Protein AF-M7N5V1-F1 (afdb_monomer_lite)

Sequence (139 aa):
MKSYTYLTLAAMLISWAAGLGGHALLSIPLYGSVAGGDTQMVAFWSAPFMLLAWGLFILLPEKWILKVYRKRSRWGFVLFTTGYALLTFTLLIGWIFLQSGNFWIVYADAAVIGGVFGLAFRLLVRWSEKHYRRPSSIY

Foldseek 3Di:
DVVCLVLLVVLLVQLLVQLLVVQQVVCCVVQVGSVSSVSVVCSVVVVVLSVVLSVVVVPPDPVVLVVQLPPPDLVSQLVVQLVSLLVSCCVPPVVVVVVVVPPVSVNVSSNSSSNSSSVSSSVSVVVCCVPPNDPPDDD

pLDDT: mean 86.51, std 11.98, range [38.75, 97.5]

Organism: NCBI:txid1279009

Structu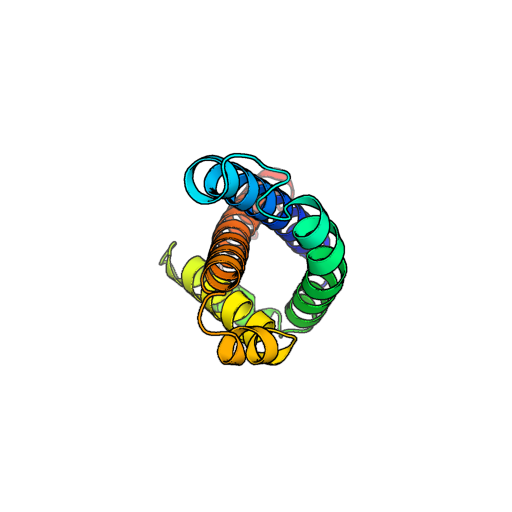re (mmCIF, N/CA/C/O backbone):
data_AF-M7N5V1-F1
#
_entry.id   AF-M7N5V1-F1
#
loop_
_atom_site.group_PDB
_atom_site.id
_atom_site.type_symbol
_atom_site.label_atom_id
_atom_site.label_alt_id
_atom_site.label_comp_id
_atom_site.label_asym_id
_atom_site.label_entity_id
_atom_site.label_seq_id
_atom_site.pdbx_PDB_ins_code
_atom_site.Cartn_x
_atom_site.Cartn_y
_atom_site.Cartn_z
_atom_site.occupancy
_atom_site.B_iso_or_equiv
_atom_site.auth_seq_id
_atom_site.auth_comp_id
_atom_site.auth_asym_id
_atom_site.auth_atom_id
_atom_site.pdbx_PDB_model_num
ATOM 1 N N . MET A 1 1 ? -10.592 -8.174 12.144 1.00 68.38 1 MET A N 1
ATOM 2 C CA . MET A 1 1 ? -10.858 -7.424 10.902 1.00 68.38 1 MET A CA 1
ATOM 3 C C . MET A 1 1 ? -12.183 -7.788 10.237 1.00 68.38 1 MET A C 1
ATOM 5 O O . MET A 1 1 ? -12.534 -7.124 9.271 1.00 68.38 1 MET A O 1
ATOM 9 N N . LYS A 1 2 ? -12.947 -8.780 10.734 1.00 69.69 2 LYS A N 1
ATOM 10 C CA . LYS A 1 2 ? -14.144 -9.315 10.051 1.00 69.69 2 LYS A CA 1
ATOM 11 C C . LYS A 1 2 ? -15.158 -8.228 9.663 1.00 69.69 2 LYS A C 1
ATOM 13 O O . LYS A 1 2 ? -15.688 -8.254 8.560 1.00 69.69 2 LYS A O 1
ATOM 18 N N . SER A 1 3 ? -15.351 -7.228 10.524 1.00 76.81 3 SER A N 1
ATOM 19 C CA . SER A 1 3 ? -16.294 -6.122 10.297 1.00 76.81 3 SER A CA 1
ATOM 20 C C . SER A 1 3 ? -15.827 -5.074 9.277 1.00 76.81 3 SER A C 1
ATOM 22 O O . SER A 1 3 ? -16.618 -4.211 8.904 1.00 76.81 3 SER A O 1
ATOM 24 N N . TYR A 1 4 ? -14.561 -5.119 8.848 1.00 83.88 4 TYR A N 1
ATOM 25 C CA . TYR A 1 4 ? -13.953 -4.171 7.904 1.00 83.88 4 TYR A CA 1
ATOM 26 C C . TYR A 1 4 ? -13.364 -4.854 6.662 1.00 83.88 4 TYR A C 1
ATOM 28 O O . TYR A 1 4 ? -12.792 -4.164 5.825 1.00 83.88 4 TYR A O 1
ATOM 36 N N . THR A 1 5 ? -13.500 -6.177 6.513 1.00 89.69 5 THR A N 1
ATOM 37 C CA . THR A 1 5 ? -12.893 -6.948 5.412 1.00 89.69 5 THR A CA 1
ATOM 38 C C . THR A 1 5 ? -13.288 -6.423 4.030 1.00 89.69 5 THR A C 1
ATOM 40 O O . THR A 1 5 ? -12.444 -6.300 3.149 1.00 89.69 5 THR A O 1
ATOM 43 N N . TYR A 1 6 ? -14.556 -6.058 3.833 1.00 91.62 6 TYR A N 1
ATOM 44 C CA . TYR A 1 6 ? -15.018 -5.496 2.560 1.00 91.62 6 TYR A CA 1
ATOM 45 C C . TYR A 1 6 ? -14.436 -4.095 2.301 1.00 91.62 6 TYR A C 1
ATOM 47 O O . TYR A 1 6 ? -14.099 -3.767 1.167 1.00 91.62 6 TYR A O 1
ATOM 55 N N . LEU A 1 7 ? -14.246 -3.287 3.352 1.00 93.31 7 LEU A N 1
ATOM 56 C CA . LEU A 1 7 ? -13.640 -1.955 3.252 1.00 93.31 7 LEU A CA 1
ATOM 57 C C . LEU A 1 7 ? -12.138 -2.041 2.974 1.00 93.31 7 LEU A C 1
ATOM 59 O O . LEU A 1 7 ? -11.627 -1.244 2.193 1.00 93.31 7 LEU A O 1
ATOM 63 N N . THR A 1 8 ? -11.425 -3.001 3.576 1.00 94.31 8 THR A N 1
ATOM 64 C CA . THR A 1 8 ? -10.012 -3.231 3.245 1.00 94.31 8 THR A CA 1
ATOM 65 C C . THR A 1 8 ? -9.850 -3.772 1.837 1.00 94.31 8 THR A C 1
ATOM 67 O O . THR A 1 8 ? -8.926 -3.356 1.152 1.00 94.31 8 THR A O 1
ATOM 70 N N . LEU A 1 9 ? -10.740 -4.658 1.385 1.00 95.19 9 LEU A N 1
ATOM 71 C CA . LEU A 1 9 ? -10.711 -5.153 0.012 1.00 95.19 9 LEU A CA 1
ATOM 72 C C . LEU A 1 9 ? -10.963 -4.020 -0.992 1.00 95.19 9 LEU A C 1
ATOM 74 O O . LEU A 1 9 ? -10.193 -3.854 -1.932 1.00 95.19 9 LEU A O 1
ATOM 78 N N . ALA A 1 10 ? -11.980 -3.185 -0.760 1.00 96.25 10 ALA A N 1
ATOM 79 C CA . ALA A 1 10 ? -12.251 -2.020 -1.601 1.00 96.25 10 ALA A CA 1
ATOM 80 C C . ALA A 1 10 ? -11.070 -1.033 -1.617 1.00 96.25 10 ALA A C 1
ATOM 82 O O . ALA A 1 10 ? -10.651 -0.590 -2.684 1.00 96.25 10 ALA A O 1
ATOM 83 N N . ALA A 1 11 ? -10.485 -0.731 -0.452 1.00 96.75 11 ALA A N 1
ATOM 84 C CA . ALA A 1 11 ? -9.297 0.117 -0.361 1.00 96.75 11 ALA A CA 1
ATOM 85 C C . ALA A 1 11 ? -8.099 -0.471 -1.122 1.00 96.75 11 ALA A C 1
ATOM 87 O O . ALA A 1 11 ? -7.370 0.272 -1.774 1.00 96.75 11 ALA A O 1
ATOM 88 N N . MET A 1 12 ? -7.919 -1.793 -1.066 1.00 96.81 12 MET A N 1
ATOM 89 C CA . MET A 1 12 ? -6.873 -2.509 -1.793 1.00 96.81 12 MET A CA 1
ATOM 90 C C . MET A 1 12 ? -7.075 -2.396 -3.310 1.00 96.81 12 MET A C 1
ATOM 92 O O . MET A 1 12 ? -6.145 -2.002 -4.010 1.00 96.81 12 MET A O 1
ATOM 96 N N . LEU A 1 13 ? -8.290 -2.631 -3.817 1.00 96.88 13 LEU A N 1
ATOM 97 C CA . LEU A 1 13 ? -8.596 -2.481 -5.247 1.00 96.88 13 LEU A CA 1
ATOM 98 C C . LEU A 1 13 ? -8.357 -1.045 -5.738 1.00 96.88 13 LEU A C 1
ATOM 100 O O . LEU A 1 13 ? -7.744 -0.851 -6.786 1.00 96.88 13 LEU A O 1
ATOM 104 N N . ILE A 1 14 ? -8.772 -0.041 -4.956 1.00 97.44 14 ILE A N 1
ATOM 105 C CA . ILE A 1 14 ? -8.509 1.375 -5.260 1.00 97.44 14 ILE A CA 1
ATOM 106 C C . ILE A 1 14 ? -7.002 1.644 -5.302 1.00 97.44 14 ILE A C 1
ATOM 108 O O . ILE A 1 14 ? -6.517 2.285 -6.232 1.00 97.44 14 ILE A O 1
ATOM 112 N N . SER A 1 15 ? -6.252 1.150 -4.314 1.00 97.06 15 SER A N 1
ATOM 113 C CA . SER A 1 15 ? -4.802 1.348 -4.271 1.00 97.06 15 SER A CA 1
ATOM 114 C C . SER A 1 15 ? -4.066 0.677 -5.420 1.00 97.06 15 SER A C 1
ATOM 116 O O . SER A 1 15 ? -3.099 1.237 -5.920 1.00 97.06 15 SER A O 1
ATOM 118 N N . TRP A 1 16 ? -4.544 -0.479 -5.871 1.00 95.69 16 TRP A N 1
ATOM 119 C CA . TRP A 1 16 ? -3.974 -1.193 -7.004 1.00 95.69 16 TRP A CA 1
ATOM 120 C C . TRP A 1 16 ? -4.217 -0.461 -8.311 1.00 95.69 16 TRP A C 1
ATOM 122 O O . TRP A 1 16 ? -3.270 -0.205 -9.045 1.00 95.69 16 TRP A O 1
ATOM 132 N N . ALA A 1 17 ? -5.456 -0.027 -8.555 1.00 95.50 17 ALA A N 1
ATOM 133 C CA . ALA A 1 17 ? -5.782 0.791 -9.716 1.00 95.50 17 ALA A CA 1
ATOM 134 C C . ALA A 1 17 ? -4.962 2.094 -9.737 1.00 95.50 17 ALA A C 1
ATOM 136 O O . ALA A 1 17 ? -4.439 2.475 -10.782 1.00 95.50 17 ALA A O 1
ATOM 137 N N . ALA A 1 18 ? -4.792 2.747 -8.582 1.00 95.50 18 ALA A N 1
ATOM 138 C CA . ALA A 1 18 ? -3.955 3.939 -8.464 1.00 95.50 18 ALA A CA 1
ATOM 139 C C . ALA A 1 18 ? -2.465 3.645 -8.702 1.00 95.50 18 ALA A C 1
ATOM 141 O O . ALA A 1 18 ? -1.801 4.428 -9.373 1.00 95.50 18 ALA A O 1
ATOM 142 N N . GLY A 1 19 ? -1.951 2.523 -8.189 1.00 94.62 19 GLY A N 1
ATOM 143 C CA . GLY A 1 19 ? -0.582 2.069 -8.435 1.00 94.62 19 GLY A CA 1
ATOM 144 C C . GLY A 1 19 ? -0.325 1.809 -9.917 1.00 94.62 19 GLY A C 1
ATOM 145 O O . GLY A 1 19 ? 0.629 2.342 -10.467 1.00 94.62 19 GLY A O 1
ATOM 146 N N . LEU A 1 20 ? -1.223 1.085 -10.593 1.00 93.25 20 LEU A N 1
ATOM 147 C CA . LEU A 1 20 ? -1.119 0.823 -12.032 1.00 93.25 20 LEU A CA 1
ATOM 148 C C . LEU A 1 20 ? -1.241 2.091 -12.872 1.00 93.25 20 LEU A C 1
ATOM 150 O O . LEU A 1 20 ? -0.487 2.267 -13.825 1.00 93.25 20 LEU A O 1
ATOM 154 N N . GLY A 1 21 ? -2.161 2.990 -12.514 1.00 91.62 21 GLY A N 1
ATOM 155 C CA . GLY A 1 21 ? -2.276 4.290 -13.167 1.00 91.62 21 GLY A CA 1
ATOM 156 C C . GLY A 1 21 ? -1.006 5.123 -12.997 1.00 91.62 21 GLY A C 1
ATOM 157 O O . GLY A 1 21 ? -0.500 5.673 -13.969 1.00 91.62 21 GLY A O 1
ATOM 158 N N . GLY A 1 22 ? -0.456 5.172 -11.781 1.00 91.50 22 GLY A N 1
ATOM 159 C CA . GLY A 1 22 ? 0.805 5.856 -11.491 1.00 91.50 22 GLY A CA 1
ATOM 160 C C . GLY A 1 22 ? 1.978 5.269 -12.272 1.00 91.50 22 GLY A C 1
ATOM 161 O O . GLY A 1 22 ? 2.727 6.018 -12.895 1.00 91.50 22 GLY A O 1
ATOM 162 N N . HIS A 1 23 ? 2.080 3.941 -12.306 1.00 91.56 23 HIS A N 1
ATOM 163 C CA . HIS A 1 23 ? 3.092 3.232 -13.074 1.00 91.56 23 HIS A CA 1
ATOM 164 C C . HIS A 1 23 ? 2.989 3.572 -14.564 1.00 91.56 23 HIS A C 1
ATOM 166 O O . HIS A 1 23 ? 3.952 4.065 -15.137 1.00 91.56 23 HIS A O 1
ATOM 172 N N . ALA A 1 24 ? 1.803 3.434 -15.168 1.00 91.38 24 ALA A N 1
ATOM 173 C CA . ALA A 1 24 ? 1.571 3.743 -16.580 1.00 91.38 24 ALA A CA 1
ATOM 174 C C . ALA A 1 24 ? 1.932 5.195 -16.937 1.00 91.38 24 ALA A C 1
ATOM 176 O O . ALA A 1 24 ? 2.544 5.455 -17.975 1.00 91.38 24 ALA A O 1
ATOM 177 N N . LEU A 1 25 ? 1.569 6.147 -16.069 1.00 90.94 25 LEU A N 1
ATOM 178 C CA . LEU A 1 25 ? 1.886 7.563 -16.253 1.00 90.94 25 LEU A CA 1
ATOM 179 C C . LEU A 1 25 ? 3.391 7.835 -16.169 1.00 90.94 25 LEU A C 1
ATOM 181 O O . LEU A 1 25 ? 3.881 8.683 -16.909 1.00 90.94 25 LEU A O 1
ATOM 185 N N . LEU A 1 26 ? 4.120 7.122 -15.307 1.00 88.75 26 LEU A N 1
ATOM 186 C CA . LEU A 1 26 ? 5.579 7.209 -15.213 1.00 88.75 26 LEU A CA 1
ATOM 187 C C . LEU A 1 26 ? 6.285 6.463 -16.349 1.00 88.75 26 LEU A C 1
ATOM 189 O O . LEU A 1 26 ? 7.365 6.879 -16.769 1.00 88.75 26 LEU A O 1
ATOM 193 N N . SER A 1 27 ? 5.677 5.407 -16.892 1.00 87.56 27 SER A N 1
ATOM 194 C CA . SER A 1 27 ? 6.257 4.642 -17.991 1.00 87.56 27 SER A CA 1
ATOM 195 C C . SER A 1 27 ? 6.402 5.468 -19.270 1.00 87.56 27 SER A C 1
ATOM 197 O O . SER A 1 27 ? 7.363 5.286 -20.008 1.00 87.56 27 SER A O 1
ATOM 199 N N . ILE A 1 28 ? 5.485 6.404 -19.532 1.00 88.19 28 ILE A N 1
ATOM 200 C CA . ILE A 1 28 ? 5.516 7.249 -20.736 1.00 88.19 28 ILE A CA 1
ATOM 201 C C . ILE A 1 28 ? 6.785 8.122 -20.803 1.00 88.19 28 ILE A C 1
ATOM 203 O O . ILE A 1 28 ? 7.511 8.008 -21.790 1.00 88.19 28 ILE A O 1
ATOM 207 N N . PRO A 1 29 ? 7.108 8.970 -19.806 1.00 89.88 29 PRO A N 1
ATOM 208 C CA . PRO A 1 29 ? 8.316 9.790 -19.855 1.00 89.88 29 PRO A CA 1
ATOM 209 C C . PRO A 1 29 ? 9.614 8.984 -19.692 1.00 89.88 29 PRO A C 1
ATOM 211 O O . PRO A 1 29 ? 10.651 9.441 -20.163 1.00 89.88 29 PRO A O 1
ATOM 214 N N . LEU A 1 30 ? 9.586 7.814 -19.041 1.00 86.31 30 LEU A N 1
ATOM 215 C CA . LEU A 1 30 ? 10.791 7.007 -18.796 1.00 86.31 30 LEU A CA 1
ATOM 216 C C . LEU A 1 30 ? 11.133 6.049 -19.945 1.00 86.31 30 LEU A C 1
ATOM 218 O O . LEU A 1 30 ? 12.307 5.845 -20.240 1.00 86.31 30 LEU A O 1
ATOM 222 N N . TYR A 1 31 ? 10.119 5.471 -20.590 1.00 85.69 31 TYR A N 1
ATOM 223 C CA . TYR A 1 31 ? 10.274 4.392 -21.574 1.00 85.69 31 TYR A CA 1
ATOM 224 C C . TYR A 1 31 ? 9.584 4.692 -22.915 1.00 85.69 31 TYR A C 1
ATOM 226 O O . TYR A 1 31 ? 9.498 3.828 -23.786 1.00 85.69 31 TYR A O 1
ATOM 234 N N . GLY A 1 32 ? 9.052 5.905 -23.097 1.00 88.25 32 GLY A N 1
ATOM 235 C CA . GLY A 1 32 ? 8.419 6.371 -24.336 1.00 88.25 32 GLY A CA 1
ATOM 236 C C . GLY A 1 32 ? 7.006 5.833 -24.585 1.00 88.25 32 GLY A C 1
ATOM 237 O O . GLY A 1 32 ? 6.310 6.326 -25.469 1.00 88.25 32 GLY A O 1
ATOM 238 N N . SER A 1 33 ? 6.551 4.836 -23.821 1.00 87.56 33 SER A N 1
ATOM 239 C CA . SER A 1 33 ? 5.194 4.292 -23.910 1.00 87.56 33 SER A CA 1
ATOM 240 C C . SER A 1 33 ? 4.824 3.472 -22.671 1.00 87.56 33 SER A C 1
ATOM 242 O O . SER A 1 33 ? 5.686 3.006 -21.929 1.00 87.56 33 SER A O 1
ATOM 244 N N . VAL A 1 34 ? 3.524 3.232 -22.482 1.00 83.56 34 VAL A N 1
ATOM 245 C CA . VAL A 1 34 ? 3.003 2.320 -21.445 1.00 83.56 34 VAL A CA 1
ATOM 246 C C . VAL A 1 34 ? 3.491 0.880 -21.668 1.00 83.56 34 VAL A C 1
ATOM 248 O O . VAL A 1 34 ? 3.809 0.173 -20.715 1.00 83.56 34 VAL A O 1
ATOM 251 N N . ALA A 1 35 ? 3.583 0.450 -22.932 1.00 82.75 35 ALA A N 1
ATOM 252 C CA . ALA A 1 35 ? 4.076 -0.879 -23.287 1.00 82.75 35 ALA A CA 1
ATOM 253 C C . ALA A 1 35 ? 5.570 -1.040 -22.972 1.00 82.75 35 ALA A C 1
ATOM 255 O O . ALA A 1 35 ? 5.963 -2.065 -22.434 1.00 82.75 35 ALA A O 1
ATOM 256 N N . GLY A 1 36 ? 6.380 -0.011 -23.244 1.00 78.75 36 GLY A N 1
ATOM 257 C CA . GLY A 1 36 ? 7.818 -0.018 -22.962 1.00 78.75 36 GLY A CA 1
ATOM 258 C C . GLY A 1 36 ? 8.168 -0.033 -21.472 1.00 78.75 36 GLY A C 1
ATOM 259 O O . GLY A 1 36 ? 9.281 -0.399 -21.122 1.00 78.75 36 GLY A O 1
ATOM 260 N N . GLY A 1 37 ? 7.229 0.345 -20.599 1.00 80.19 37 GLY A N 1
ATOM 261 C CA . GLY A 1 37 ? 7.376 0.209 -19.150 1.00 80.19 37 GLY A CA 1
ATOM 262 C C . GLY A 1 37 ? 6.783 -1.075 -18.577 1.00 80.19 37 GLY A C 1
ATOM 263 O O . GLY A 1 37 ? 6.543 -1.120 -17.380 1.00 80.19 37 GLY A O 1
ATOM 264 N N . ASP A 1 38 ? 6.461 -2.078 -19.401 1.00 86.31 38 ASP A N 1
ATOM 265 C CA . ASP A 1 38 ? 5.941 -3.376 -18.953 1.00 86.31 38 ASP A CA 1
ATOM 266 C C . ASP A 1 38 ? 4.688 -3.290 -18.058 1.00 86.31 38 ASP A C 1
ATOM 268 O O . ASP A 1 38 ? 4.396 -4.192 -17.270 1.00 86.31 38 ASP A O 1
ATOM 272 N N . THR A 1 39 ? 3.880 -2.231 -18.207 1.00 87.25 39 THR A N 1
ATOM 273 C CA . THR A 1 39 ? 2.719 -1.968 -17.333 1.00 87.25 39 THR A CA 1
ATOM 274 C C . THR A 1 39 ? 1.750 -3.157 -17.282 1.00 87.25 39 THR A C 1
ATOM 276 O O . THR A 1 39 ? 1.175 -3.453 -16.236 1.00 87.25 39 THR A O 1
ATOM 279 N N . GLN A 1 40 ? 1.578 -3.875 -18.398 1.00 88.38 40 GLN A N 1
ATOM 280 C CA . GLN A 1 40 ? 0.722 -5.067 -18.466 1.00 88.38 40 GLN A CA 1
ATOM 281 C C . GLN A 1 40 ? 1.280 -6.226 -17.630 1.00 88.38 40 GLN A C 1
ATOM 283 O O . GLN A 1 40 ? 0.534 -6.898 -16.917 1.00 88.38 40 GLN A O 1
ATOM 288 N N . MET A 1 41 ? 2.595 -6.438 -17.685 1.00 88.81 41 MET A N 1
ATOM 289 C CA . MET A 1 41 ? 3.279 -7.463 -16.905 1.00 88.81 41 MET A CA 1
ATOM 290 C C . MET A 1 41 ? 3.244 -7.114 -15.413 1.00 88.81 41 MET A C 1
ATOM 292 O O . MET A 1 41 ? 2.940 -7.979 -14.592 1.00 88.81 41 MET A O 1
ATOM 296 N N . VAL A 1 42 ? 3.451 -5.842 -15.059 1.00 88.94 42 VAL A N 1
ATOM 297 C CA . VAL A 1 42 ? 3.299 -5.342 -13.683 1.00 88.94 42 VAL A CA 1
ATOM 298 C C . VAL A 1 42 ? 1.867 -5.537 -13.183 1.00 88.94 42 VAL A C 1
ATOM 300 O O . VAL A 1 42 ? 1.671 -6.024 -12.069 1.00 88.94 42 VAL A O 1
ATOM 303 N N . ALA A 1 43 ? 0.853 -5.236 -13.999 1.00 90.81 43 ALA A N 1
ATOM 304 C CA . ALA A 1 43 ? -0.549 -5.472 -13.652 1.00 90.81 43 ALA A CA 1
ATOM 305 C C . ALA A 1 43 ? -0.829 -6.951 -13.367 1.00 90.81 43 ALA A C 1
ATOM 307 O O . ALA A 1 43 ? -1.405 -7.280 -12.329 1.00 90.81 43 ALA A O 1
ATOM 308 N N . PHE A 1 44 ? -0.371 -7.841 -14.245 1.00 91.88 44 PHE A N 1
ATOM 309 C CA . PHE A 1 44 ? -0.570 -9.277 -14.092 1.00 91.88 44 PHE A CA 1
ATOM 310 C C . PHE A 1 44 ? 0.124 -9.829 -12.839 1.00 91.88 44 PHE A C 1
ATOM 312 O O . PHE A 1 44 ? -0.515 -10.471 -12.006 1.00 91.88 44 PHE A O 1
ATOM 319 N N . TRP A 1 45 ? 1.418 -9.548 -12.668 1.00 89.12 45 TRP A N 1
ATOM 320 C CA . TRP A 1 45 ? 2.201 -10.124 -11.575 1.00 89.12 45 TRP A CA 1
ATOM 321 C C . TRP A 1 45 ? 1.911 -9.490 -10.220 1.00 89.12 45 TRP A C 1
ATOM 323 O O . TRP A 1 45 ? 1.978 -10.186 -9.212 1.00 89.12 45 TRP A O 1
ATOM 333 N N . SER A 1 46 ? 1.548 -8.207 -10.154 1.00 90.62 46 SER A N 1
ATOM 334 C CA . SER A 1 46 ? 1.236 -7.555 -8.873 1.00 90.62 46 SER A CA 1
ATOM 335 C C . SER A 1 46 ? -0.048 -8.081 -8.227 1.00 90.62 46 SER A C 1
ATOM 337 O O . SER A 1 46 ? -0.147 -8.083 -6.999 1.00 90.62 46 SER A O 1
ATOM 339 N N . ALA A 1 47 ? -1.012 -8.567 -9.017 1.00 91.56 47 ALA A N 1
ATOM 340 C CA . ALA A 1 47 ? -2.308 -9.028 -8.527 1.00 91.56 47 ALA A CA 1
ATOM 341 C C . ALA A 1 47 ? -2.224 -10.138 -7.450 1.00 91.56 47 ALA A C 1
ATOM 343 O O . ALA A 1 47 ? -2.775 -9.938 -6.361 1.00 91.56 47 ALA A O 1
ATOM 344 N N . PRO A 1 48 ? -1.530 -11.279 -7.666 1.00 92.69 48 PRO A N 1
ATOM 345 C CA . PRO A 1 48 ? -1.416 -12.322 -6.645 1.00 92.69 48 PRO A CA 1
ATOM 346 C C . PRO A 1 48 ? -0.680 -11.848 -5.384 1.00 92.69 48 PRO A C 1
ATOM 348 O O . PRO A 1 48 ? -1.133 -12.127 -4.273 1.00 92.69 48 PRO A O 1
ATOM 351 N N . PHE A 1 49 ? 0.412 -11.088 -5.517 1.00 92.00 49 PHE A N 1
ATOM 352 C CA . PHE A 1 49 ? 1.164 -10.595 -4.353 1.00 92.00 49 PHE A CA 1
ATOM 353 C C . PHE A 1 49 ? 0.376 -9.571 -3.542 1.00 92.00 49 PHE A C 1
ATOM 355 O O . PHE A 1 49 ? 0.447 -9.566 -2.314 1.00 92.00 49 PHE A O 1
ATOM 362 N N . MET A 1 50 ? -0.423 -8.741 -4.206 1.00 92.50 50 MET A N 1
ATOM 363 C CA . MET A 1 50 ? -1.335 -7.821 -3.543 1.00 92.50 50 MET A CA 1
ATOM 364 C C . MET A 1 50 ? -2.411 -8.576 -2.753 1.00 92.50 50 MET A C 1
ATOM 366 O O . MET A 1 50 ? -2.669 -8.222 -1.603 1.00 92.50 50 MET A O 1
ATOM 370 N N . LEU A 1 51 ? -3.020 -9.620 -3.326 1.00 94.06 51 LEU A N 1
ATOM 371 C CA . LEU A 1 51 ? -4.002 -10.441 -2.609 1.00 94.06 51 LEU A CA 1
ATOM 372 C C . LEU A 1 51 ? -3.382 -11.122 -1.385 1.00 94.06 51 LEU A C 1
ATOM 374 O O . LEU A 1 51 ? -4.000 -11.135 -0.320 1.00 94.06 51 LEU A O 1
ATOM 378 N N . LEU A 1 52 ? -2.148 -11.621 -1.501 1.00 94.06 52 LEU A N 1
ATOM 379 C CA . LEU A 1 52 ? -1.396 -12.157 -0.365 1.00 94.06 52 LEU A CA 1
ATOM 380 C C . LEU A 1 52 ? -1.130 -11.080 0.694 1.00 94.06 52 LEU A C 1
ATOM 382 O O . LEU A 1 52 ? -1.392 -11.305 1.875 1.00 94.06 52 LEU A O 1
ATOM 386 N N . ALA A 1 53 ? -0.677 -9.891 0.291 1.00 93.69 53 ALA A N 1
ATOM 387 C CA . ALA A 1 53 ? -0.433 -8.774 1.200 1.00 93.69 53 ALA A CA 1
ATOM 388 C C . ALA A 1 53 ? -1.716 -8.312 1.911 1.00 93.69 53 ALA A C 1
ATOM 390 O O . ALA A 1 53 ? -1.690 -8.014 3.106 1.00 93.69 53 ALA A O 1
ATOM 391 N N . TRP A 1 54 ? -2.853 -8.286 1.217 1.00 94.81 54 TRP A N 1
ATOM 392 C CA . TRP A 1 54 ? -4.158 -8.023 1.823 1.00 94.81 54 TRP A CA 1
ATOM 393 C C . TRP A 1 54 ? -4.575 -9.143 2.782 1.00 94.81 54 TRP A C 1
ATOM 395 O O . TRP A 1 54 ? -5.027 -8.854 3.891 1.00 94.81 54 TRP A O 1
ATOM 405 N N . GLY A 1 55 ? -4.367 -10.405 2.400 1.00 94.12 55 GLY A N 1
ATOM 406 C CA . GLY A 1 55 ? -4.606 -11.576 3.242 1.00 94.12 55 GLY A CA 1
ATOM 407 C C . GLY A 1 55 ? -3.838 -11.497 4.563 1.00 94.12 55 GLY A C 1
ATOM 408 O O . GLY A 1 55 ? -4.422 -11.627 5.636 1.00 94.12 55 GLY A O 1
ATOM 409 N N . LEU A 1 56 ? -2.546 -11.174 4.506 1.00 93.25 56 LEU A N 1
ATOM 410 C CA . LEU A 1 56 ? -1.724 -10.939 5.695 1.00 93.25 56 LEU A CA 1
ATOM 411 C C . LEU A 1 56 ? -2.241 -9.753 6.525 1.00 93.25 56 LEU A C 1
ATOM 413 O O . LEU A 1 56 ? -2.297 -9.831 7.752 1.00 93.25 56 LEU A O 1
ATOM 417 N N . PHE A 1 57 ? -2.700 -8.682 5.872 1.00 93.06 57 PHE A N 1
ATOM 418 C CA . PHE A 1 57 ? -3.209 -7.494 6.556 1.00 93.06 57 PHE A CA 1
ATOM 419 C C . PHE A 1 57 ? -4.489 -7.785 7.347 1.00 93.06 57 PHE A C 1
ATOM 421 O O . PHE A 1 57 ? -4.635 -7.326 8.480 1.00 93.06 57 PHE A O 1
ATOM 428 N N . ILE A 1 58 ? -5.425 -8.562 6.790 1.00 93.25 58 ILE A N 1
ATOM 429 C CA . ILE A 1 58 ? -6.675 -8.901 7.489 1.00 93.25 58 ILE A CA 1
ATOM 430 C C . ILE A 1 58 ? -6.463 -9.879 8.652 1.00 93.25 58 ILE A C 1
ATOM 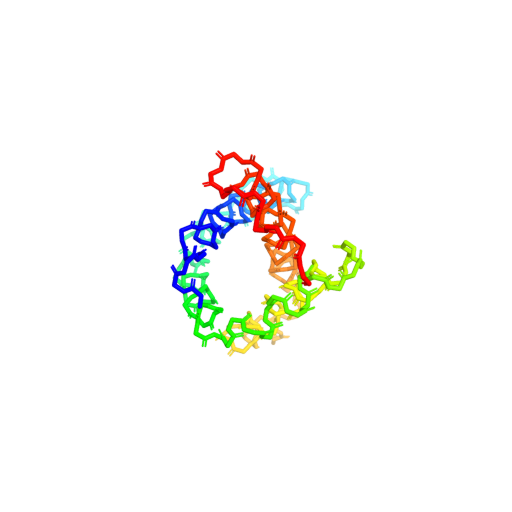432 O O . ILE A 1 58 ? -7.295 -9.920 9.564 1.00 93.25 58 ILE A O 1
ATOM 436 N N . LEU A 1 59 ? -5.361 -10.635 8.642 1.00 92.00 59 LEU A N 1
ATOM 437 C CA . LEU A 1 59 ? -4.962 -11.515 9.742 1.00 92.00 59 LEU A CA 1
ATOM 438 C C . LEU A 1 59 ? -4.366 -10.744 10.926 1.00 92.00 59 LEU A C 1
ATOM 440 O O . LEU A 1 59 ? -4.357 -11.262 12.045 1.00 92.00 59 LEU A O 1
ATOM 444 N N . LEU A 1 60 ? -3.915 -9.501 10.723 1.00 88.88 60 LEU A N 1
ATOM 445 C CA . LEU A 1 60 ? -3.407 -8.680 11.818 1.00 88.88 60 LEU A CA 1
ATOM 446 C C . LEU A 1 60 ? -4.496 -8.427 12.880 1.00 88.88 60 LEU A C 1
ATOM 448 O O . LEU A 1 60 ? -5.673 -8.211 12.551 1.00 88.88 60 LEU A O 1
ATOM 452 N N . PRO A 1 61 ? -4.123 -8.380 14.175 1.00 87.12 61 PRO A N 1
ATOM 453 C CA . PRO A 1 61 ? -5.069 -8.091 15.241 1.00 87.12 61 PRO A CA 1
ATOM 454 C C . PRO A 1 61 ? -5.762 -6.744 15.025 1.00 87.12 61 PRO A C 1
ATOM 456 O O . PRO A 1 61 ? -5.131 -5.687 15.016 1.00 87.12 61 PRO A O 1
ATOM 459 N N . GLU A 1 62 ? -7.091 -6.766 14.935 1.00 86.88 62 GLU A N 1
ATOM 460 C CA . GLU A 1 62 ? -7.904 -5.573 14.659 1.00 86.88 62 GLU A CA 1
ATOM 461 C C . GLU A 1 62 ? -7.644 -4.438 15.656 1.00 86.88 62 GLU A C 1
ATOM 463 O O . GLU A 1 62 ? -7.534 -3.275 15.274 1.00 86.88 62 GLU A O 1
ATOM 468 N N . LYS A 1 63 ? -7.457 -4.788 16.934 1.00 84.75 63 LYS A N 1
ATOM 469 C CA . LYS A 1 63 ? -7.098 -3.845 18.000 1.00 84.75 63 LYS A CA 1
ATOM 470 C C . LYS A 1 63 ? -5.832 -3.036 17.687 1.00 84.75 63 LYS A C 1
ATOM 472 O O . LYS A 1 63 ? -5.748 -1.878 18.083 1.00 84.75 63 LYS A O 1
ATOM 477 N N . TRP A 1 64 ? -4.856 -3.610 16.981 1.00 86.25 64 TRP A N 1
ATOM 478 C CA . TRP A 1 64 ? -3.614 -2.919 16.623 1.00 86.25 64 TRP A CA 1
ATOM 479 C C . TRP A 1 64 ? -3.851 -1.943 15.474 1.00 86.25 64 TRP A C 1
ATOM 481 O O . TRP A 1 64 ? -3.509 -0.767 15.599 1.00 86.25 64 TRP A O 1
ATOM 491 N N . ILE A 1 65 ? -4.525 -2.394 14.413 1.00 86.38 65 ILE A N 1
ATOM 492 C CA . ILE A 1 65 ? -4.880 -1.553 13.260 1.00 86.38 65 ILE A CA 1
ATOM 493 C C . ILE A 1 65 ? -5.736 -0.368 13.714 1.00 86.38 65 ILE A C 1
ATOM 495 O O . ILE A 1 65 ? -5.415 0.780 13.407 1.00 86.38 65 ILE A O 1
ATOM 499 N N . LEU A 1 66 ? -6.784 -0.618 14.505 1.00 85.44 66 LEU A N 1
ATOM 500 C CA . LEU A 1 66 ? -7.666 0.436 15.001 1.00 85.44 66 LEU A CA 1
ATOM 501 C C . LEU A 1 66 ? -6.944 1.404 15.942 1.00 85.44 66 LEU A C 1
ATOM 503 O O . LEU A 1 66 ? -7.222 2.599 15.895 1.00 85.44 66 LEU A O 1
ATOM 507 N N . LYS A 1 67 ? -5.991 0.939 16.761 1.00 85.88 67 LYS A N 1
ATOM 508 C CA . LYS A 1 67 ? -5.178 1.822 17.614 1.00 85.88 67 LYS A CA 1
ATOM 509 C C . LYS A 1 67 ? -4.344 2.796 16.780 1.00 85.88 67 LYS A C 1
ATOM 511 O O . LYS A 1 67 ? -4.282 3.978 17.114 1.00 85.88 67 LYS A O 1
ATOM 516 N N . VAL A 1 68 ? -3.733 2.323 15.692 1.00 84.62 68 VAL A N 1
ATOM 517 C CA . VAL A 1 68 ? -2.961 3.176 14.772 1.00 84.62 68 VAL A CA 1
ATOM 518 C C . VAL A 1 68 ? -3.888 4.101 13.976 1.00 84.62 68 VAL A C 1
ATOM 520 O O . VAL A 1 68 ? -3.617 5.294 13.885 1.00 84.62 68 VAL A O 1
ATOM 523 N N . TYR A 1 69 ? -5.018 3.593 13.475 1.00 84.88 69 TYR A N 1
ATOM 524 C CA . TYR A 1 69 ? -6.035 4.371 12.752 1.00 84.88 69 TYR A CA 1
ATOM 525 C C . TYR A 1 69 ? -6.631 5.514 13.593 1.00 84.88 69 TYR A C 1
ATOM 527 O O . TYR A 1 69 ? -6.827 6.622 13.085 1.00 84.88 69 TYR A O 1
ATOM 535 N N . ARG A 1 70 ? -6.921 5.244 14.875 1.00 83.56 70 ARG A N 1
ATOM 536 C CA . ARG A 1 70 ? -7.540 6.192 15.815 1.00 83.56 70 ARG A CA 1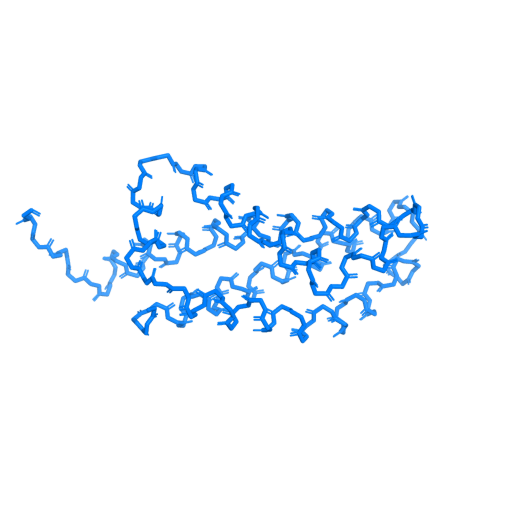
ATOM 537 C C . ARG A 1 70 ? -6.558 7.207 16.387 1.00 83.56 70 ARG A C 1
ATOM 539 O O . ARG A 1 70 ? -7.002 8.254 16.858 1.00 83.56 70 ARG A O 1
ATOM 546 N N . LYS A 1 71 ? -5.242 6.952 16.350 1.00 80.44 71 LYS A N 1
ATOM 547 C CA . LYS A 1 71 ? -4.264 7.994 16.694 1.00 80.44 71 LYS A CA 1
ATOM 548 C C . LYS A 1 71 ? -4.511 9.203 15.782 1.00 80.44 71 LYS A C 1
ATOM 550 O O . LYS A 1 71 ? -4.601 9.079 14.566 1.00 80.44 71 LYS A O 1
ATOM 555 N N . ARG A 1 72 ? -4.650 10.387 16.388 1.00 58.50 72 ARG A N 1
ATOM 556 C CA . ARG A 1 72 ? -5.209 11.608 15.767 1.00 58.50 72 ARG A CA 1
ATOM 557 C C . ARG A 1 72 ? -4.465 12.081 14.504 1.00 58.50 72 ARG A C 1
ATOM 559 O O . ARG A 1 72 ? -5.033 12.829 13.708 1.00 58.50 72 ARG A O 1
ATOM 566 N N . SER A 1 73 ? -3.223 11.638 14.290 1.00 77.75 73 SER A N 1
ATOM 567 C CA . SER A 1 73 ? -2.446 11.984 13.098 1.00 77.75 73 SER A CA 1
ATOM 568 C C . SER A 1 73 ? -2.995 11.282 11.859 1.00 77.75 73 SER A C 1
ATOM 570 O O . SER A 1 73 ? -2.934 10.060 11.730 1.00 77.75 73 SER A O 1
ATOM 572 N N . ARG A 1 74 ? -3.495 12.078 10.905 1.00 76.06 74 ARG A N 1
ATOM 573 C CA . ARG A 1 74 ? -3.980 11.560 9.619 1.00 76.06 74 ARG A CA 1
ATOM 574 C C . ARG A 1 74 ? -2.899 10.807 8.845 1.00 76.06 74 ARG A C 1
ATOM 576 O O . ARG A 1 74 ? -3.219 9.846 8.155 1.00 76.06 74 ARG A O 1
ATOM 583 N N . TRP A 1 75 ? -1.659 11.242 9.013 1.00 87.00 75 TRP A N 1
ATOM 584 C CA . TRP A 1 75 ? -0.491 10.719 8.325 1.00 87.00 75 TRP A CA 1
ATOM 585 C C . TRP A 1 75 ? 0.072 9.467 8.985 1.00 87.00 75 TRP A C 1
ATOM 587 O O . TRP A 1 75 ? 0.609 8.621 8.288 1.00 87.00 75 TRP A O 1
ATOM 597 N N . GLY A 1 76 ? -0.114 9.287 10.298 1.00 88.81 76 GLY A N 1
ATOM 598 C CA . GLY A 1 76 ? 0.437 8.131 11.013 1.00 88.81 76 GLY A CA 1
ATOM 599 C C . GLY A 1 76 ? -0.054 6.790 10.463 1.00 88.81 76 GLY A C 1
ATOM 600 O O . GLY A 1 76 ? 0.737 5.871 10.283 1.00 88.81 76 GLY A O 1
ATOM 601 N N . PHE A 1 77 ? -1.345 6.690 10.136 1.00 91.06 77 PHE A N 1
ATOM 602 C CA . PHE A 1 77 ? -1.897 5.473 9.538 1.00 91.06 77 PHE A CA 1
ATOM 603 C C . PHE A 1 77 ? -1.443 5.267 8.088 1.00 91.06 77 PHE A C 1
ATOM 605 O O . PHE A 1 77 ? -1.143 4.143 7.711 1.00 91.06 77 PHE A O 1
ATOM 612 N N . VAL A 1 78 ? -1.354 6.344 7.300 1.00 94.69 78 VAL A N 1
ATOM 613 C CA . VAL A 1 78 ? -0.880 6.285 5.906 1.00 94.69 78 VAL A CA 1
ATOM 614 C C . VAL A 1 78 ? 0.578 5.832 5.859 1.00 94.69 78 VAL A C 1
ATOM 616 O O . VAL A 1 78 ? 0.907 4.904 5.137 1.00 94.69 78 VAL A O 1
ATOM 619 N N . LEU A 1 79 ? 1.439 6.414 6.697 1.00 93.81 79 LEU A N 1
ATOM 620 C CA . LEU A 1 79 ? 2.840 6.008 6.811 1.00 93.81 79 LEU A CA 1
ATOM 621 C C . LEU A 1 79 ? 2.976 4.557 7.283 1.00 93.81 79 LEU A C 1
ATOM 623 O O . LEU A 1 79 ? 3.819 3.827 6.771 1.00 93.81 79 LEU A O 1
ATOM 627 N N . PHE A 1 80 ? 2.130 4.120 8.221 1.00 93.62 80 PHE A N 1
ATOM 628 C CA . PHE A 1 80 ? 2.097 2.725 8.656 1.00 93.62 80 PHE A CA 1
ATOM 629 C C . PHE A 1 80 ? 1.756 1.776 7.501 1.00 93.62 80 PHE A C 1
ATOM 631 O O . PHE A 1 80 ? 2.450 0.780 7.319 1.00 93.62 80 PHE A O 1
ATOM 638 N N . THR A 1 81 ? 0.727 2.072 6.702 1.00 95.19 81 THR A N 1
ATOM 639 C CA . THR A 1 81 ? 0.341 1.210 5.575 1.00 95.19 81 THR A CA 1
ATOM 640 C C . THR A 1 81 ? 1.340 1.269 4.421 1.00 95.19 81 THR A C 1
ATOM 642 O O . THR A 1 81 ? 1.582 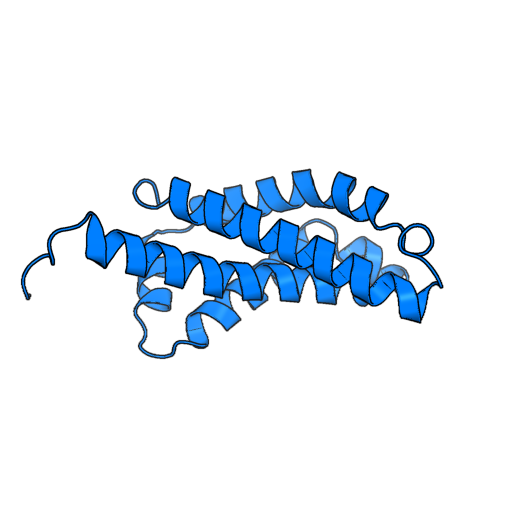0.243 3.793 1.00 95.19 81 THR A O 1
ATOM 645 N N . THR A 1 82 ? 1.978 2.417 4.178 1.00 96.62 82 THR A N 1
ATOM 646 C CA . THR A 1 82 ? 3.116 2.538 3.253 1.00 96.62 82 THR A CA 1
ATOM 647 C C . THR A 1 82 ? 4.290 1.670 3.701 1.00 96.62 82 THR A C 1
ATOM 649 O O . THR A 1 82 ? 4.798 0.879 2.913 1.00 96.62 82 THR A O 1
ATOM 652 N N . GLY A 1 83 ? 4.686 1.753 4.975 1.00 95.62 83 GLY A N 1
ATOM 653 C CA . GLY A 1 83 ? 5.753 0.919 5.530 1.00 95.62 83 GLY A CA 1
ATOM 654 C C . GLY A 1 83 ? 5.411 -0.571 5.494 1.00 95.62 83 GLY A C 1
ATOM 655 O O . GLY A 1 83 ? 6.249 -1.387 5.126 1.00 95.62 83 GLY A O 1
ATOM 656 N N . TYR A 1 84 ? 4.160 -0.924 5.798 1.00 95.31 84 TYR A N 1
ATOM 657 C CA . TYR A 1 84 ? 3.657 -2.290 5.671 1.00 95.31 84 TYR A CA 1
ATOM 658 C C . TYR A 1 84 ? 3.756 -2.810 4.232 1.00 95.31 84 TYR A C 1
ATOM 660 O O . TYR A 1 84 ? 4.236 -3.923 4.023 1.00 95.31 84 TYR A O 1
ATOM 668 N N . ALA A 1 85 ? 3.327 -2.018 3.245 1.00 96.19 85 ALA A N 1
ATOM 669 C CA . ALA A 1 85 ? 3.382 -2.404 1.839 1.00 96.19 85 ALA A CA 1
ATOM 670 C C . ALA A 1 85 ? 4.828 -2.600 1.369 1.00 96.19 85 ALA A C 1
ATOM 672 O O . ALA A 1 85 ? 5.133 -3.628 0.773 1.00 96.19 85 ALA A O 1
ATOM 673 N N . LEU A 1 86 ? 5.730 -1.675 1.713 1.00 95.25 86 LEU A N 1
ATOM 674 C CA . LEU A 1 86 ? 7.157 -1.778 1.395 1.00 95.25 86 LEU A CA 1
ATOM 675 C C . LEU A 1 86 ? 7.805 -3.009 2.034 1.00 95.25 86 LEU A C 1
ATOM 677 O O . LEU A 1 86 ? 8.525 -3.744 1.359 1.00 95.25 86 LEU A O 1
ATOM 681 N N . LEU A 1 87 ? 7.530 -3.263 3.315 1.00 94.69 87 LEU A N 1
ATOM 682 C CA . LEU A 1 87 ? 8.063 -4.423 4.025 1.00 94.69 87 LEU A CA 1
ATOM 683 C C . LEU A 1 87 ? 7.543 -5.727 3.414 1.00 94.69 87 LEU A C 1
ATOM 685 O O . LEU A 1 87 ? 8.324 -6.628 3.129 1.00 94.69 87 LEU A O 1
ATOM 689 N N . THR A 1 88 ? 6.236 -5.809 3.168 1.00 94.19 88 THR A N 1
ATOM 690 C CA . THR A 1 88 ? 5.603 -7.000 2.590 1.00 94.19 88 THR A CA 1
ATOM 691 C C . THR A 1 88 ? 6.113 -7.257 1.177 1.00 94.19 88 THR A C 1
ATOM 693 O O . THR A 1 88 ? 6.491 -8.380 0.864 1.00 94.19 88 THR A O 1
ATOM 696 N N . PHE A 1 89 ? 6.206 -6.219 0.342 1.00 92.81 89 PHE A N 1
ATOM 697 C CA . PHE A 1 89 ? 6.803 -6.318 -0.987 1.00 92.81 89 PHE A CA 1
ATOM 698 C C . PHE A 1 89 ? 8.241 -6.837 -0.913 1.00 92.81 89 PHE A C 1
ATOM 700 O O . PHE A 1 89 ? 8.575 -7.805 -1.595 1.00 92.81 89 PHE A O 1
ATOM 707 N N . THR A 1 90 ? 9.064 -6.251 -0.037 1.00 92.12 90 THR A N 1
ATOM 708 C CA . THR A 1 90 ? 10.468 -6.648 0.158 1.00 92.12 90 THR A CA 1
ATOM 709 C C . THR A 1 90 ? 10.596 -8.118 0.546 1.00 92.12 90 THR A C 1
ATOM 711 O O . THR A 1 90 ? 11.404 -8.832 -0.042 1.00 92.12 90 THR A O 1
ATOM 714 N N . LEU A 1 91 ? 9.774 -8.574 1.496 1.00 92.06 91 LEU A N 1
ATOM 715 C CA . LEU A 1 91 ? 9.782 -9.953 1.986 1.00 92.06 91 LEU A CA 1
ATOM 716 C C . LEU A 1 91 ? 9.283 -10.963 0.950 1.00 92.06 91 LEU A C 1
ATOM 718 O O . LEU A 1 91 ? 9.804 -12.072 0.894 1.00 92.06 91 LEU A O 1
ATOM 722 N N . LEU A 1 92 ? 8.279 -10.602 0.149 1.00 91.06 92 LEU A N 1
ATOM 723 C CA . LEU A 1 92 ? 7.709 -11.512 -0.842 1.00 91.06 92 LEU A CA 1
ATOM 724 C C . LEU A 1 92 ? 8.619 -11.649 -2.066 1.00 91.06 92 LEU A C 1
ATOM 726 O O . LEU A 1 92 ? 8.989 -12.762 -2.431 1.00 91.06 92 LEU A O 1
ATOM 730 N N . ILE A 1 93 ? 8.969 -10.528 -2.702 1.00 88.00 93 ILE A N 1
ATOM 731 C CA . ILE A 1 93 ? 9.648 -10.530 -4.012 1.00 88.00 93 ILE A CA 1
ATOM 732 C C . ILE A 1 93 ? 10.691 -9.425 -4.195 1.00 88.00 93 ILE A C 1
ATOM 734 O O . ILE A 1 93 ? 11.497 -9.504 -5.117 1.00 88.00 93 ILE A O 1
ATOM 738 N N . GLY A 1 94 ? 10.709 -8.397 -3.343 1.00 82.12 94 GLY A N 1
ATOM 739 C CA . GLY A 1 94 ? 11.572 -7.226 -3.527 1.00 82.12 94 GLY A CA 1
ATOM 740 C C . GLY A 1 94 ? 13.068 -7.552 -3.506 1.00 82.12 94 GLY A C 1
ATOM 741 O O . GLY A 1 94 ? 13.845 -6.889 -4.187 1.00 82.12 94 GLY A O 1
ATOM 742 N N . TRP A 1 95 ? 13.476 -8.620 -2.815 1.00 84.69 95 TRP A N 1
ATOM 743 C CA . TRP A 1 95 ? 14.868 -9.084 -2.802 1.00 84.69 95 TRP A CA 1
ATOM 744 C C . TRP A 1 95 ? 15.412 -9.446 -4.194 1.00 84.69 95 TRP A C 1
ATOM 746 O O . TRP A 1 95 ? 16.590 -9.206 -4.451 1.00 84.69 95 TRP A O 1
ATOM 756 N N . ILE A 1 96 ? 14.565 -9.943 -5.104 1.00 83.31 96 ILE A N 1
ATOM 757 C CA . ILE A 1 96 ? 14.945 -10.243 -6.496 1.00 83.31 96 ILE A CA 1
ATOM 758 C C . ILE A 1 96 ? 15.339 -8.944 -7.210 1.00 83.31 96 ILE A C 1
ATOM 760 O O . ILE A 1 96 ? 16.351 -8.880 -7.899 1.00 83.31 96 ILE A O 1
ATOM 764 N N . PHE A 1 97 ? 14.573 -7.880 -6.978 1.00 78.31 97 PHE A N 1
ATOM 765 C CA . PHE A 1 97 ? 14.755 -6.581 -7.621 1.00 78.31 97 PHE A CA 1
ATOM 766 C C . PHE A 1 97 ? 15.921 -5.771 -7.041 1.00 78.31 97 PHE A C 1
ATOM 768 O O . PHE A 1 97 ? 16.536 -4.987 -7.765 1.00 78.31 97 PHE A O 1
ATOM 775 N N . LEU A 1 98 ? 16.271 -5.976 -5.764 1.00 73.75 98 LEU A N 1
ATOM 776 C CA . LEU A 1 98 ? 17.447 -5.345 -5.146 1.00 73.75 98 LEU A CA 1
ATOM 777 C C . LEU A 1 98 ? 18.757 -5.775 -5.809 1.00 73.75 98 LEU A C 1
ATOM 779 O O . LEU A 1 98 ? 19.679 -4.971 -5.922 1.00 73.75 98 LEU A O 1
ATOM 783 N N . GLN A 1 99 ? 18.839 -7.022 -6.274 1.00 73.50 99 GLN A N 1
ATOM 784 C CA . GLN A 1 99 ? 20.032 -7.545 -6.945 1.00 73.50 99 GLN A CA 1
ATOM 785 C C . GLN A 1 99 ? 20.222 -6.950 -8.346 1.00 73.50 99 GLN A C 1
ATOM 787 O O . GLN A 1 99 ? 21.336 -6.905 -8.860 1.00 73.50 99 GLN A O 1
ATOM 792 N N . SER A 1 100 ? 19.143 -6.466 -8.959 1.00 69.69 100 SER A N 1
ATOM 793 C CA . SER A 1 100 ? 19.117 -6.009 -10.348 1.00 69.69 100 SER A CA 1
ATOM 794 C C . SER A 1 100 ? 19.493 -4.527 -10.533 1.00 69.69 100 SER A C 1
ATOM 796 O O . SER A 1 100 ? 19.456 -4.032 -11.657 1.00 69.69 100 SER A O 1
ATOM 798 N N . GLY A 1 101 ? 19.840 -3.800 -9.460 1.00 61.47 101 GLY A N 1
ATOM 799 C CA . GLY A 1 101 ? 20.441 -2.451 -9.477 1.00 61.47 101 GLY A CA 1
ATOM 800 C C . GLY A 1 101 ? 19.549 -1.279 -9.929 1.00 61.47 101 GLY A C 1
ATOM 801 O O . GLY A 1 101 ? 19.731 -0.165 -9.446 1.00 61.47 101 GLY A O 1
ATOM 802 N N . ASN A 1 102 ? 18.557 -1.517 -10.794 1.00 64.25 102 ASN A N 1
ATOM 803 C CA . ASN A 1 102 ? 17.777 -0.471 -11.474 1.00 64.25 102 ASN A CA 1
ATOM 804 C C . ASN A 1 102 ? 16.255 -0.540 -11.248 1.00 64.25 102 ASN A C 1
ATOM 806 O O . ASN A 1 102 ? 15.501 0.198 -11.875 1.00 64.25 102 ASN A O 1
ATOM 810 N N . PHE A 1 103 ? 15.772 -1.383 -10.334 1.00 72.19 103 PHE A N 1
ATOM 811 C CA . PHE A 1 103 ? 14.334 -1.614 -10.132 1.00 72.19 103 PHE A CA 1
ATOM 812 C C . PHE A 1 103 ? 13.736 -0.789 -8.978 1.00 72.19 103 PHE A C 1
ATOM 814 O O . PHE A 1 103 ? 12.903 -1.257 -8.209 1.00 72.19 103 PHE A O 1
ATOM 821 N N . TRP A 1 104 ? 14.125 0.480 -8.847 1.00 80.56 104 TRP A N 1
ATOM 822 C CA . TRP A 1 104 ? 13.555 1.375 -7.827 1.00 80.56 104 TRP A CA 1
ATOM 823 C C . TRP A 1 104 ? 12.083 1.716 -8.082 1.00 80.56 104 TRP A C 1
ATOM 825 O O . TRP A 1 104 ? 11.342 2.013 -7.144 1.00 80.56 104 TRP A O 1
ATOM 835 N N . ILE A 1 105 ? 11.641 1.627 -9.338 1.00 84.56 105 ILE A N 1
ATOM 836 C CA . ILE A 1 105 ? 10.268 1.952 -9.729 1.00 84.56 105 ILE A CA 1
ATOM 837 C C . ILE A 1 105 ? 9.237 1.030 -9.060 1.00 84.56 105 ILE A C 1
ATOM 839 O O . ILE A 1 105 ? 8.236 1.518 -8.551 1.00 84.56 105 ILE A O 1
ATOM 843 N N . VAL A 1 106 ? 9.528 -0.268 -8.910 1.00 86.62 106 VAL A N 1
ATOM 844 C CA . VAL A 1 106 ? 8.605 -1.214 -8.249 1.00 86.62 106 VAL A CA 1
ATOM 845 C C . VAL A 1 106 ? 8.492 -0.975 -6.738 1.00 86.62 106 VAL A C 1
ATOM 847 O O . VAL A 1 106 ? 7.447 -1.222 -6.136 1.00 86.62 106 VAL A O 1
ATOM 850 N N . TYR A 1 107 ? 9.536 -0.420 -6.115 1.00 89.94 107 TYR A N 1
ATOM 851 C CA . TYR A 1 107 ? 9.471 0.056 -4.731 1.00 89.94 107 TYR A CA 1
ATOM 852 C C . TYR A 1 107 ? 8.620 1.323 -4.606 1.00 89.94 107 TYR A C 1
ATOM 854 O O . TYR A 1 107 ? 7.868 1.464 -3.638 1.00 89.94 107 TYR A O 1
ATOM 862 N N . ALA A 1 108 ? 8.702 2.228 -5.586 1.00 90.81 108 ALA A N 1
ATOM 863 C CA . ALA A 1 108 ? 7.824 3.391 -5.654 1.00 90.81 108 ALA A CA 1
ATOM 864 C C . ALA A 1 108 ? 6.357 2.967 -5.832 1.00 90.81 108 ALA A C 1
ATOM 866 O O . ALA A 1 108 ? 5.497 3.473 -5.110 1.00 90.81 108 ALA A O 1
ATOM 867 N N . ASP A 1 109 ? 6.077 1.976 -6.683 1.00 91.88 109 ASP A N 1
ATOM 868 C CA . ASP A 1 109 ? 4.732 1.413 -6.847 1.00 91.88 109 ASP A CA 1
ATOM 869 C C . ASP A 1 109 ? 4.197 0.850 -5.526 1.00 91.88 109 ASP A C 1
ATOM 871 O O . ASP A 1 109 ? 3.088 1.185 -5.106 1.00 91.88 109 ASP A O 1
ATOM 875 N N . ALA A 1 110 ? 5.001 0.053 -4.811 1.00 94.25 110 ALA A N 1
ATOM 876 C CA . ALA A 1 110 ? 4.628 -0.480 -3.501 1.00 94.25 110 ALA A CA 1
ATOM 877 C C . ALA A 1 110 ? 4.342 0.637 -2.478 1.00 94.25 110 ALA A C 1
ATOM 879 O O . ALA A 1 110 ? 3.381 0.546 -1.705 1.00 94.25 110 ALA A O 1
ATOM 880 N N . ALA A 1 111 ? 5.131 1.717 -2.490 1.00 94.88 111 ALA A N 1
ATOM 881 C CA . ALA A 1 111 ? 4.908 2.874 -1.628 1.00 94.88 111 ALA A CA 1
ATOM 882 C C . ALA A 1 111 ? 3.601 3.611 -1.965 1.00 94.88 111 ALA A C 1
ATOM 884 O O . ALA A 1 111 ? 2.835 3.944 -1.052 1.00 94.88 111 ALA A O 1
ATOM 885 N N . VAL A 1 112 ? 3.324 3.833 -3.256 1.00 95.56 112 VAL A N 1
ATOM 886 C CA . VAL A 1 112 ? 2.083 4.452 -3.749 1.00 95.56 112 VAL A CA 1
ATOM 887 C C . VAL A 1 112 ? 0.882 3.603 -3.353 1.00 95.56 112 VAL A C 1
ATOM 889 O O . VAL A 1 112 ? -0.053 4.125 -2.746 1.00 95.56 112 VAL A O 1
ATOM 892 N N . ILE A 1 113 ? 0.930 2.292 -3.600 1.00 96.44 113 ILE A N 1
ATOM 893 C CA . ILE A 1 113 ? -0.132 1.356 -3.217 1.00 96.44 113 ILE A CA 1
ATOM 894 C C . ILE A 1 113 ? -0.386 1.439 -1.707 1.00 96.44 113 ILE A C 1
ATOM 896 O O . ILE A 1 113 ? -1.520 1.660 -1.284 1.00 96.44 113 ILE A O 1
ATOM 900 N N . GLY A 1 114 ? 0.651 1.347 -0.869 1.00 96.75 114 GLY A N 1
ATOM 901 C CA . GLY A 1 114 ? 0.487 1.420 0.585 1.00 96.75 114 GLY A CA 1
ATOM 902 C C . GLY A 1 114 ? -0.048 2.768 1.085 1.00 96.75 114 GLY A C 1
ATOM 903 O O . GLY A 1 114 ? -0.866 2.809 2.012 1.00 96.75 114 GLY A O 1
ATOM 904 N N . GLY A 1 115 ? 0.358 3.872 0.456 1.00 96.75 115 GLY A N 1
ATOM 905 C CA . GLY A 1 115 ? -0.118 5.213 0.795 1.00 96.75 115 GLY A CA 1
ATOM 906 C C . GLY A 1 115 ? -1.581 5.428 0.406 1.00 96.75 115 GLY A C 1
ATOM 907 O O . GLY A 1 115 ? -2.398 5.857 1.228 1.00 96.75 115 GLY A O 1
ATOM 908 N N . VAL A 1 116 ? -1.936 5.067 -0.830 1.00 97.50 116 VAL A N 1
ATOM 909 C CA . VAL A 1 116 ? -3.311 5.155 -1.334 1.00 97.50 116 VAL A CA 1
ATOM 910 C C . VAL A 1 116 ? -4.225 4.215 -0.559 1.00 97.50 116 VAL A C 1
ATOM 912 O O . VAL A 1 116 ? -5.318 4.630 -0.185 1.00 97.50 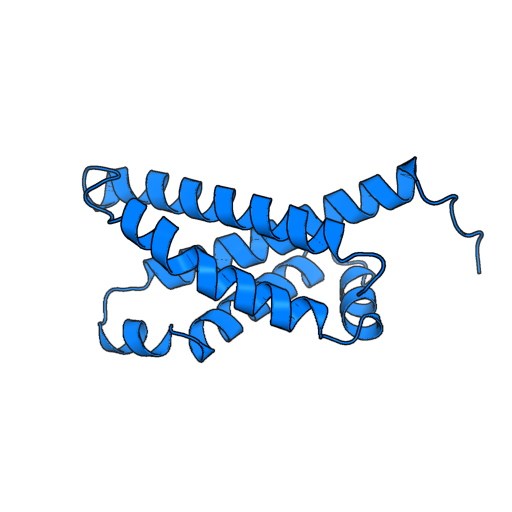116 VAL A O 1
ATOM 915 N N . PHE A 1 117 ? -3.778 3.001 -0.226 1.00 96.88 117 PHE A N 1
ATOM 916 C CA . PHE A 1 117 ? -4.534 2.075 0.617 1.00 96.88 117 PHE A CA 1
ATOM 917 C C . PHE A 1 117 ? -4.876 2.715 1.965 1.00 96.88 117 PHE A C 1
ATOM 919 O O . PHE A 1 117 ? -6.035 2.716 2.384 1.00 96.88 117 PHE A O 1
ATOM 926 N N . GLY A 1 118 ? -3.879 3.313 2.626 1.00 94.94 118 GLY A N 1
ATOM 927 C CA . GLY A 1 118 ? -4.066 4.004 3.896 1.00 94.94 118 GLY A CA 1
ATOM 928 C C . GLY A 1 118 ? -5.093 5.127 3.801 1.00 94.94 118 GLY A C 1
ATOM 929 O O . GLY A 1 118 ? -5.975 5.236 4.650 1.00 94.94 118 GLY A O 1
ATOM 930 N N . LEU A 1 119 ? -5.022 5.951 2.755 1.00 95.50 119 LEU A N 1
ATOM 931 C CA . LEU A 1 119 ? -5.980 7.034 2.525 1.00 95.50 119 LEU A CA 1
ATOM 932 C C . LEU A 1 119 ? -7.387 6.506 2.213 1.00 95.50 119 LEU A C 1
ATOM 934 O O . LEU A 1 119 ? -8.348 6.906 2.875 1.00 95.50 119 LEU A O 1
ATOM 938 N N . ALA A 1 120 ? -7.502 5.585 1.257 1.00 96.00 120 ALA A N 1
ATOM 939 C CA . ALA A 1 120 ? -8.761 5.003 0.809 1.00 96.00 120 ALA A CA 1
ATOM 940 C C . ALA A 1 120 ? -9.483 4.295 1.959 1.00 96.00 120 ALA A C 1
ATOM 942 O O . ALA A 1 120 ? -10.652 4.577 2.214 1.00 96.00 120 ALA A O 1
ATOM 943 N N . PHE A 1 121 ? -8.778 3.461 2.729 1.00 94.19 121 PHE A N 1
ATOM 944 C CA . PHE A 1 121 ? -9.354 2.776 3.884 1.00 94.19 121 PHE A CA 1
ATOM 945 C C . PHE A 1 121 ? -9.918 3.768 4.902 1.00 94.19 121 PHE A C 1
ATOM 947 O O . PHE A 1 121 ? -11.044 3.608 5.368 1.00 94.19 121 PHE A O 1
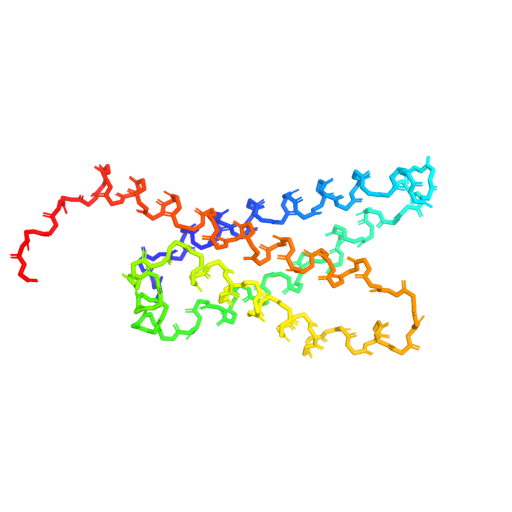ATOM 954 N N . ARG A 1 122 ? -9.184 4.842 5.216 1.00 91.62 122 ARG A N 1
ATOM 955 C CA . ARG A 1 122 ? -9.671 5.854 6.164 1.00 91.62 122 ARG A CA 1
ATOM 956 C C . ARG A 1 122 ? -10.913 6.576 5.665 1.00 91.62 122 ARG A C 1
ATOM 958 O O . ARG A 1 122 ? -11.809 6.839 6.465 1.00 91.62 122 ARG A O 1
ATOM 965 N N . LEU A 1 123 ? -10.957 6.929 4.383 1.00 92.56 123 LEU A N 1
ATOM 966 C CA . LEU A 1 123 ? -12.115 7.594 3.787 1.00 92.56 123 LEU A CA 1
ATOM 967 C C . LEU A 1 123 ? -13.337 6.673 3.790 1.00 92.56 123 LEU A C 1
ATOM 969 O O . LEU A 1 123 ? -14.404 7.083 4.240 1.00 92.56 123 LEU A O 1
ATOM 973 N N . LEU A 1 124 ? -13.157 5.418 3.378 1.00 93.50 124 LEU A N 1
ATOM 974 C CA . LEU A 1 124 ? -14.210 4.408 3.339 1.00 93.50 124 LEU A CA 1
ATOM 975 C C . LEU A 1 124 ? -14.753 4.080 4.736 1.00 93.50 124 LEU A C 1
ATOM 977 O O . LEU A 1 124 ? -15.968 4.034 4.923 1.00 93.50 124 LEU A O 1
ATOM 981 N N . VAL A 1 125 ? -13.880 3.923 5.738 1.00 90.44 125 VAL A N 1
ATOM 982 C CA . VAL A 1 125 ? -14.295 3.699 7.133 1.00 90.44 125 VAL A CA 1
ATOM 983 C C . VAL A 1 125 ? -15.076 4.894 7.666 1.00 90.44 125 VAL A C 1
ATOM 985 O O . VAL A 1 125 ? -16.174 4.707 8.178 1.00 90.44 125 VAL A O 1
ATOM 988 N N . ARG A 1 126 ? -14.573 6.124 7.499 1.00 89.19 126 ARG A N 1
ATOM 989 C CA . ARG A 1 126 ? -15.285 7.335 7.946 1.00 89.19 126 ARG A CA 1
ATOM 990 C C . ARG A 1 126 ? -16.641 7.494 7.272 1.00 89.19 126 ARG A C 1
ATOM 992 O O . ARG A 1 126 ? -17.603 7.910 7.911 1.00 89.19 126 ARG A O 1
ATOM 999 N N . TRP A 1 127 ? -16.717 7.188 5.981 1.00 88.94 127 TRP A N 1
ATOM 1000 C CA . TRP A 1 127 ? -17.967 7.243 5.238 1.00 88.94 127 TRP A CA 1
ATOM 1001 C C . TRP A 1 127 ? -18.962 6.191 5.743 1.00 88.94 127 TRP A C 1
ATOM 1003 O O . TRP A 1 127 ? -20.118 6.528 5.994 1.00 88.94 127 TRP A O 1
ATOM 1013 N N . SER A 1 128 ? -18.506 4.957 5.978 1.00 87.81 128 SER A N 1
ATOM 1014 C CA . SER A 1 128 ? -19.318 3.877 6.552 1.00 87.81 128 SER A CA 1
ATOM 1015 C C . SER A 1 128 ? -19.802 4.206 7.971 1.00 87.81 128 SER A C 1
ATOM 1017 O O . SER A 1 128 ? -20.983 4.040 8.278 1.00 87.81 128 SER A O 1
ATOM 1019 N N . GLU A 1 129 ? -18.930 4.758 8.819 1.00 85.81 129 GLU A N 1
ATOM 1020 C CA . GLU A 1 129 ? -19.277 5.212 10.170 1.00 85.81 129 GLU A CA 1
ATOM 1021 C C . GLU A 1 129 ? -20.292 6.360 10.160 1.00 85.81 129 GLU A C 1
ATOM 1023 O O . GLU A 1 129 ? -21.128 6.425 11.049 1.00 85.81 129 GLU A O 1
ATOM 1028 N N . LYS A 1 130 ? -20.259 7.246 9.157 1.00 86.19 130 LYS A N 1
ATOM 1029 C CA . LYS A 1 130 ? -21.218 8.353 9.035 1.00 86.19 130 LYS A CA 1
ATOM 1030 C C . LYS A 1 130 ? -22.613 7.901 8.580 1.00 86.19 130 LYS A C 1
ATOM 1032 O O . LYS A 1 130 ? -23.590 8.524 8.981 1.00 86.19 130 LYS A O 1
ATOM 1037 N N . HIS A 1 131 ? -22.712 6.877 7.727 1.00 80.81 131 HIS A N 1
ATOM 1038 C CA . HIS A 1 131 ? -23.971 6.530 7.044 1.00 80.81 131 HIS A CA 1
ATOM 1039 C C . HIS A 1 131 ? -24.619 5.225 7.522 1.00 80.81 131 HIS A C 1
ATOM 1041 O O . HIS A 1 131 ? -25.833 5.092 7.419 1.00 80.81 131 HIS A O 1
ATOM 1047 N N . TYR A 1 132 ? -23.844 4.268 8.039 1.00 73.19 132 TYR A N 1
ATOM 1048 C CA . TYR A 1 132 ? -24.345 2.919 8.339 1.00 73.19 132 TYR A CA 1
ATOM 1049 C C . TYR A 1 132 ? -24.211 2.521 9.804 1.00 73.19 132 TYR A C 1
ATOM 1051 O O . TYR A 1 132 ? -25.008 1.726 10.300 1.00 73.19 132 TYR A O 1
ATOM 1059 N N . ARG A 1 133 ? -23.234 3.069 10.529 1.00 61.56 133 ARG A N 1
ATOM 1060 C CA . ARG A 1 133 ? -23.177 2.902 11.982 1.00 61.56 133 ARG A CA 1
ATOM 1061 C C . ARG A 1 133 ? -23.842 4.112 12.618 1.00 61.56 133 ARG A C 1
ATOM 1063 O O . ARG A 1 133 ? -23.410 5.235 12.394 1.00 61.56 133 ARG A O 1
ATOM 1070 N N . ARG A 1 134 ? -24.879 3.900 13.441 1.00 49.47 134 ARG A N 1
ATOM 1071 C CA . ARG A 1 134 ? -25.265 4.936 14.413 1.00 49.47 134 ARG A CA 1
ATOM 1072 C C . ARG A 1 134 ? -23.987 5.344 15.156 1.00 49.47 134 ARG A C 1
ATOM 1074 O O . ARG A 1 134 ? -23.190 4.443 15.441 1.00 49.47 134 ARG A O 1
ATOM 1081 N N . PRO A 1 135 ? -23.767 6.635 15.470 1.00 44.06 135 PRO A N 1
ATOM 1082 C CA . PRO A 1 135 ? -22.705 6.997 16.394 1.00 44.06 135 PRO A CA 1
ATOM 1083 C C . PRO A 1 135 ? -22.912 6.126 17.629 1.00 44.06 135 PRO A C 1
ATOM 1085 O O . PRO A 1 135 ? -23.940 6.237 18.295 1.00 44.06 135 PRO A O 1
ATOM 1088 N N . SER A 1 136 ? -22.002 5.179 17.872 1.00 45.69 136 SER A N 1
ATOM 1089 C CA . SER A 1 136 ? -21.964 4.503 19.157 1.00 45.69 136 SER A CA 1
ATOM 1090 C C . SER A 1 136 ? -21.730 5.631 20.139 1.00 45.69 136 SER A C 1
ATOM 1092 O O . SER A 1 136 ? -20.676 6.272 20.091 1.00 45.69 136 SER A O 1
ATOM 1094 N N . SER A 1 137 ? -22.775 5.954 20.892 1.00 39.41 137 SER A N 1
ATOM 1095 C CA . SER A 1 137 ? -22.760 6.951 21.942 1.00 39.41 137 SER A CA 1
ATOM 1096 C C . SER A 1 137 ? -21.446 6.846 22.702 1.00 39.41 137 SER A C 1
ATOM 1098 O O . SER A 1 137 ? -21.073 5.752 23.124 1.00 39.41 137 SER A O 1
ATOM 1100 N N . ILE A 1 138 ? -20.750 7.981 22.784 1.00 46.88 138 ILE A N 1
ATOM 1101 C CA . ILE A 1 138 ? -20.098 8.481 23.995 1.00 46.88 138 ILE A CA 1
ATOM 1102 C C . ILE A 1 138 ? -19.912 7.384 25.045 1.00 46.88 138 ILE A C 1
ATOM 1104 O O . ILE A 1 138 ? -20.882 7.092 25.730 1.00 46.88 138 ILE A O 1
ATOM 1108 N N . TYR A 1 139 ? -18.700 6.839 25.159 1.00 38.75 139 TYR A N 1
ATOM 1109 C CA . TYR A 1 139 ? -18.043 6.489 26.424 1.00 38.75 139 TYR A CA 1
ATOM 1110 C C . TYR A 1 139 ? -16.529 6.524 26.200 1.00 38.75 139 TYR A C 1
ATOM 1112 O O . TYR A 1 139 ? -16.054 5.872 25.238 1.00 38.75 139 TYR A O 1
#

Secondary structure (DSSP, 8-state):
-GGGHHHHHHHHHHHHHHHHHHHHHHHHHHHSSTTTTTHHHHHHHHHHHHHHHHHHHHHS-HHHHHHHHHSS-HHHHHHHHHHHHHHHHIIIIIHHHHHTS--HHHHHHHHHHHHHHHHHHHHHHHHHHHHTS------

Radius of gyration: 16.43 Å; chains: 1; bounding box: 46×24×51 Å